Protein AF-A0A1X7V9E1-F1 (afdb_monomer_lite)

Radius of gyration: 15.88 Å; chains: 1; bounding box: 48×26×34 Å

Foldseek 3Di:
DVVVVVVLLVLLLVLLVVVVVVVVVPDPDDPPVPNDDDDDDDDDDPPPCPVVVVVVSVVSNCCNVPVPPDDDPPDPDDDD

pLDDT: mean 75.56, std 14.15, range [48.16, 90.81]

Sequence (80 aa):
QKRIFDKIKSHLISQKEREDLLENESSRLLRLDNIKPLRMFISGVGGTGKSFLKEAIKCLVDDIWHPKSGEIMCAIVAPT

Secondary structure (DSSP, 8-state):
-HHHHHHHHHHHHHHHHHHHHHHHTT-TTS-GGG-----------TTS-HHHHHHHHHHHHHHHHS--TT------PPP-

Structure (mmCIF, N/CA/C/O backbone):
data_AF-A0A1X7V9E1-F1
#
_entry.id   AF-A0A1X7V9E1-F1
#
loop_
_atom_site.group_PDB
_atom_site.id
_atom_site.type_symbol
_atom_site.label_atom_id
_atom_site.label_alt_id
_atom_site.label_comp_id
_atom_site.label_asym_id
_atom_site.label_entity_id
_atom_site.label_seq_id
_atom_site.pdbx_PDB_ins_code
_atom_site.Cartn_x
_atom_site.Cartn_y
_atom_site.Cartn_z
_atom_site.occupancy
_atom_site.B_iso_or_equiv
_atom_site.auth_seq_id
_atom_site.auth_comp_id
_atom_site.auth_asym_id
_atom_site.auth_atom_id
_atom_site.pdbx_PDB_model_num
ATOM 1 N N . GLN A 1 1 ? 16.141 5.835 -0.942 1.00 66.31 1 GLN A N 1
ATOM 2 C CA . GLN A 1 1 ? 14.857 5.112 -1.115 1.00 66.31 1 GLN A CA 1
ATOM 3 C C . GLN A 1 1 ? 14.201 4.752 0.220 1.00 66.31 1 GLN A C 1
ATOM 5 O O . GLN A 1 1 ? 13.037 5.092 0.386 1.00 66.31 1 GLN A O 1
ATOM 10 N N . LYS A 1 2 ? 14.938 4.189 1.195 1.00 78.38 2 LYS A N 1
ATOM 11 C CA . LYS A 1 2 ? 14.429 3.805 2.531 1.00 78.38 2 LYS A CA 1
ATOM 12 C C . LYS A 1 2 ? 13.524 4.847 3.217 1.00 78.38 2 LYS A C 1
ATOM 14 O O . LYS A 1 2 ? 12.392 4.541 3.540 1.00 78.38 2 LYS A O 1
ATOM 19 N N . ARG A 1 3 ? 13.947 6.117 3.293 1.00 84.12 3 ARG A N 1
ATOM 20 C CA . ARG A 1 3 ? 13.154 7.198 3.924 1.00 84.12 3 ARG A CA 1
ATOM 21 C C . ARG A 1 3 ? 11.772 7.432 3.293 1.00 84.12 3 ARG A C 1
ATOM 23 O O . ARG A 1 3 ? 10.857 7.862 3.983 1.00 84.12 3 ARG A O 1
ATOM 30 N N . ILE A 1 4 ? 11.629 7.215 1.984 1.00 82.94 4 ILE A N 1
ATOM 31 C CA . ILE A 1 4 ? 10.333 7.339 1.296 1.00 82.94 4 ILE A CA 1
ATOM 32 C C . ILE A 1 4 ? 9.477 6.119 1.624 1.00 82.94 4 ILE A C 1
ATOM 34 O O . ILE A 1 4 ? 8.316 6.275 1.981 1.00 82.94 4 ILE A O 1
ATOM 38 N N . PHE A 1 5 ? 10.073 4.928 1.569 1.00 84.12 5 PHE A N 1
ATOM 39 C CA . PHE A 1 5 ? 9.401 3.682 1.915 1.00 84.12 5 PHE A CA 1
ATOM 40 C C . PHE A 1 5 ? 8.873 3.697 3.358 1.00 84.12 5 PHE A C 1
ATOM 42 O O . PHE A 1 5 ? 7.699 3.423 3.575 1.00 84.12 5 PHE A O 1
ATOM 49 N N . ASP A 1 6 ? 9.688 4.131 4.323 1.00 87.94 6 ASP A N 1
ATOM 50 C CA . ASP A 1 6 ? 9.291 4.223 5.733 1.00 87.94 6 ASP A CA 1
ATOM 51 C C . ASP A 1 6 ? 8.126 5.204 5.944 1.00 87.94 6 ASP A C 1
ATOM 53 O O . ASP A 1 6 ? 7.215 4.925 6.717 1.00 87.94 6 ASP A O 1
ATOM 57 N N . LYS A 1 7 ? 8.115 6.333 5.217 1.00 89.00 7 LYS A N 1
ATOM 58 C CA . LYS A 1 7 ? 7.006 7.304 5.255 1.00 89.00 7 LYS A CA 1
ATOM 59 C C . LYS A 1 7 ? 5.709 6.743 4.676 1.00 89.00 7 LYS A C 1
ATOM 61 O O . LYS A 1 7 ? 4.637 7.052 5.184 1.00 89.00 7 LYS A O 1
ATOM 66 N N . ILE A 1 8 ? 5.795 5.962 3.598 1.00 88.19 8 ILE A N 1
ATOM 67 C CA . ILE A 1 8 ? 4.627 5.291 3.015 1.00 88.19 8 ILE A CA 1
ATOM 68 C C . ILE A 1 8 ? 4.114 4.246 4.004 1.00 88.19 8 ILE A C 1
ATOM 70 O O . ILE A 1 8 ? 2.928 4.235 4.311 1.00 88.19 8 ILE A O 1
ATOM 74 N N . LYS A 1 9 ? 5.015 3.426 4.558 1.00 89.88 9 LYS A N 1
ATOM 75 C CA . LYS A 1 9 ? 4.680 2.390 5.536 1.00 89.88 9 LYS A CA 1
ATOM 76 C C . LYS A 1 9 ? 3.975 2.964 6.761 1.00 89.88 9 LYS A C 1
ATOM 78 O O . LYS A 1 9 ? 2.917 2.465 7.126 1.00 89.88 9 LYS A O 1
ATOM 83 N N . SER A 1 10 ? 4.511 4.025 7.367 1.00 90.81 10 SER A N 1
ATOM 84 C CA . SER A 1 10 ? 3.875 4.642 8.537 1.00 90.81 10 SER A CA 1
ATOM 85 C C . SER A 1 10 ? 2.506 5.244 8.211 1.00 90.81 10 SER A C 1
ATOM 87 O O . SER A 1 10 ? 1.583 5.133 9.013 1.00 90.81 10 SER A O 1
ATOM 89 N N . HIS A 1 11 ? 2.347 5.835 7.024 1.00 90.25 11 HIS A N 1
ATOM 90 C CA . HIS A 1 11 ? 1.058 6.358 6.582 1.00 90.25 11 HIS A CA 1
ATOM 91 C C . HIS A 1 11 ? 0.015 5.250 6.392 1.00 90.25 11 HIS A C 1
ATOM 93 O O . HIS A 1 11 ? -1.120 5.410 6.831 1.00 90.25 11 HIS A O 1
ATOM 99 N N . LEU A 1 12 ? 0.398 4.131 5.769 1.00 88.50 12 LEU A N 1
ATOM 100 C CA . LEU A 1 12 ? -0.484 2.983 5.547 1.00 88.50 12 LEU A CA 1
ATOM 101 C C . LEU A 1 12 ? -0.909 2.323 6.865 1.00 88.50 12 LEU A C 1
ATOM 103 O O . LEU A 1 12 ? -2.093 2.061 7.043 1.00 88.50 12 LEU A O 1
ATOM 107 N N . ILE A 1 13 ? 0.021 2.133 7.808 1.00 89.19 13 ILE A N 1
ATOM 108 C CA . ILE A 1 13 ? -0.293 1.599 9.146 1.00 89.19 13 ILE A CA 1
ATOM 109 C C . ILE A 1 13 ? -1.296 2.508 9.862 1.00 89.19 13 ILE A C 1
ATOM 111 O O . ILE A 1 13 ? -2.310 2.028 10.347 1.00 89.19 13 ILE A O 1
ATOM 115 N N . SER A 1 14 ? -1.078 3.827 9.844 1.00 87.38 14 SER A N 1
ATOM 116 C CA . SER A 1 14 ? -2.008 4.779 10.464 1.00 87.38 14 SER A CA 1
ATOM 117 C C . SER A 1 14 ? -3.404 4.755 9.824 1.00 87.38 14 SER A C 1
ATOM 119 O O . SER A 1 14 ? -4.400 4.953 10.521 1.00 87.38 14 SER A O 1
ATOM 121 N N . GLN A 1 15 ? -3.504 4.505 8.511 1.00 85.94 15 GLN A N 1
ATOM 122 C CA . GLN A 1 15 ? -4.802 4.307 7.859 1.00 85.94 15 GLN A CA 1
ATOM 123 C C . GLN A 1 15 ? -5.475 3.012 8.316 1.00 85.94 15 GLN A C 1
ATOM 125 O O . GLN A 1 15 ? -6.661 3.048 8.638 1.00 85.94 15 GLN A O 1
ATOM 130 N N . LYS A 1 16 ? -4.724 1.908 8.388 1.00 84.38 16 LYS A N 1
ATOM 131 C CA . LYS A 1 16 ? -5.238 0.606 8.818 1.00 84.38 16 LYS A CA 1
ATOM 132 C C . LYS A 1 16 ? -5.687 0.615 10.281 1.00 84.38 16 LYS A C 1
ATOM 134 O O . LYS A 1 16 ? -6.798 0.198 10.568 1.00 84.38 16 LYS A O 1
ATOM 139 N N . GLU A 1 17 ? -4.901 1.194 11.186 1.00 85.00 17 GLU A N 1
ATOM 140 C CA . GLU A 1 17 ? -5.287 1.370 12.596 1.00 85.00 17 GLU A CA 1
ATOM 141 C C . GLU A 1 17 ? -6.582 2.178 12.734 1.00 85.00 17 GLU A C 1
ATOM 143 O O . GLU A 1 17 ? -7.454 1.850 13.538 1.00 85.00 17 GLU A O 1
ATOM 148 N N . ARG A 1 18 ? -6.740 3.235 11.925 1.00 81.12 18 ARG A N 1
ATOM 149 C CA . ARG A 1 18 ? -7.977 4.018 11.901 1.00 81.12 18 ARG A CA 1
ATOM 150 C C . ARG A 1 18 ? -9.148 3.202 11.360 1.00 81.12 18 ARG A C 1
ATOM 152 O O . ARG A 1 18 ? -10.252 3.365 11.861 1.00 81.12 18 ARG A O 1
ATOM 159 N N . GLU A 1 19 ? -8.935 2.366 10.352 1.00 78.19 19 GLU A N 1
ATOM 160 C CA . GLU A 1 19 ? -9.955 1.455 9.830 1.00 78.19 19 GLU A CA 1
ATOM 161 C C . GLU A 1 19 ? -10.369 0.405 10.873 1.00 78.19 19 GLU A C 1
ATOM 163 O O . GLU A 1 19 ? -11.562 0.261 11.124 1.00 78.19 19 GLU A O 1
ATOM 168 N N . ASP A 1 20 ? -9.417 -0.242 11.550 1.00 76.81 20 ASP A N 1
ATOM 169 C CA . ASP A 1 20 ? -9.674 -1.281 12.560 1.00 76.81 20 ASP A CA 1
ATOM 170 C C . ASP A 1 20 ? -10.437 -0.725 13.777 1.00 76.81 20 ASP A C 1
ATOM 172 O O . ASP A 1 20 ? -11.400 -1.329 14.256 1.00 76.81 20 ASP A O 1
ATOM 176 N N . LEU A 1 21 ? -10.070 0.476 14.246 1.00 72.69 21 LEU A N 1
ATOM 177 C CA . LEU A 1 21 ? -10.819 1.185 15.293 1.00 72.69 21 LEU A CA 1
ATOM 178 C C . LEU A 1 21 ? -12.263 1.495 14.863 1.00 72.69 21 LEU A C 1
ATOM 180 O O . LEU A 1 21 ? -13.172 1.486 15.693 1.00 72.69 21 LEU A O 1
ATOM 184 N N . LEU A 1 22 ? -12.482 1.783 13.577 1.00 68.38 22 LEU A N 1
ATOM 185 C CA . LEU A 1 22 ? -13.800 2.103 13.025 1.00 68.38 22 LEU A CA 1
ATOM 186 C C . LEU A 1 22 ? -14.647 0.860 12.726 1.00 68.38 22 LEU A C 1
ATOM 188 O O . LEU A 1 22 ? -15.873 0.946 12.822 1.00 68.38 22 LEU A O 1
ATOM 192 N N . GLU A 1 23 ? -14.038 -0.280 12.388 1.00 64.38 23 GLU A N 1
ATOM 193 C CA . GLU A 1 23 ? -14.752 -1.558 12.258 1.00 64.38 23 GLU A CA 1
ATOM 194 C C . GLU A 1 23 ? -15.375 -1.990 13.592 1.00 64.38 23 GLU A C 1
ATOM 196 O O . GLU A 1 23 ? -16.505 -2.481 13.599 1.00 64.38 23 GLU A O 1
ATOM 201 N N . ASN A 1 24 ? -14.703 -1.723 14.718 1.00 61.66 24 ASN A N 1
ATOM 202 C CA . ASN A 1 24 ? -15.233 -1.982 16.060 1.00 61.66 24 ASN A CA 1
ATOM 203 C C . ASN A 1 24 ? -16.426 -1.071 16.438 1.00 61.66 24 ASN A C 1
ATOM 205 O O . ASN A 1 24 ? -17.269 -1.453 17.244 1.00 61.66 24 ASN A O 1
ATOM 209 N N . GLU A 1 25 ? -16.535 0.116 15.833 1.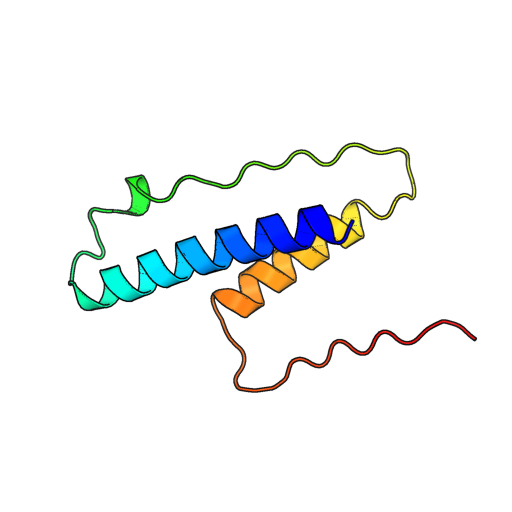00 60.50 25 GLU A N 1
ATOM 210 C CA . GLU A 1 25 ? -17.554 1.137 16.147 1.00 60.50 25 GLU A CA 1
ATOM 211 C C . GLU A 1 25 ? -18.808 1.078 15.236 1.00 60.50 25 GLU A C 1
ATOM 213 O O . GLU A 1 25 ? -19.683 1.934 15.324 1.00 60.50 25 GLU A O 1
ATOM 218 N N . SER A 1 26 ? -18.958 0.058 14.377 1.00 59.97 26 SER A N 1
ATOM 219 C CA . SER A 1 26 ? -20.169 -0.185 13.559 1.00 59.97 26 SER A CA 1
ATOM 220 C C . SER A 1 26 ? -20.647 1.018 12.718 1.00 59.97 26 SER A C 1
ATOM 222 O O . SER A 1 26 ? -21.714 1.597 12.925 1.00 59.97 26 SER A O 1
ATOM 224 N N . SER A 1 27 ? -19.871 1.409 11.703 1.00 59.19 27 SER A N 1
ATOM 225 C CA . SER A 1 27 ? -20.315 2.383 10.684 1.00 59.19 27 SER A CA 1
ATOM 226 C C . SER A 1 27 ? -19.685 2.109 9.317 1.00 59.19 27 SER A C 1
ATOM 228 O O . SER A 1 27 ? -19.011 2.959 8.737 1.00 59.19 27 SER A O 1
ATOM 230 N N . ARG A 1 28 ? -19.926 0.909 8.777 1.00 56.81 28 ARG A N 1
ATOM 231 C CA . ARG A 1 28 ? -19.387 0.447 7.480 1.00 56.81 28 ARG A CA 1
ATOM 232 C C . ARG A 1 28 ? -19.804 1.283 6.257 1.00 56.81 28 ARG A C 1
ATOM 234 O O . ARG A 1 28 ? -19.202 1.134 5.203 1.00 56.81 28 ARG A O 1
ATOM 241 N N . LEU A 1 29 ? -20.808 2.158 6.374 1.00 50.12 29 LEU A N 1
ATOM 242 C CA . LEU A 1 29 ? -21.400 2.879 5.236 1.00 50.12 29 LEU A CA 1
ATOM 243 C C . LEU A 1 29 ? -21.082 4.383 5.158 1.00 50.12 29 LEU A C 1
ATOM 245 O O . LEU A 1 29 ? -21.290 4.969 4.104 1.00 50.12 29 LEU A O 1
ATOM 249 N N . LEU A 1 30 ? -20.582 5.024 6.223 1.00 48.16 30 LEU A N 1
ATOM 250 C CA . LEU A 1 30 ? -20.555 6.499 6.317 1.00 48.16 30 LEU A CA 1
ATOM 251 C C . LEU A 1 30 ? -19.167 7.161 6.220 1.00 48.16 30 LEU A C 1
ATOM 253 O O . LEU A 1 30 ? -19.083 8.377 6.378 1.00 48.16 30 LEU A O 1
ATOM 257 N N . ARG A 1 31 ? -18.056 6.422 6.056 1.00 53.94 31 ARG A N 1
ATOM 258 C CA . ARG A 1 31 ? -16.722 6.992 6.369 1.00 53.94 31 ARG A CA 1
ATOM 259 C C . ARG A 1 31 ? -15.587 6.762 5.375 1.00 53.94 31 ARG A C 1
ATOM 261 O O . ARG A 1 31 ? -14.477 7.206 5.672 1.00 53.94 31 ARG A O 1
ATOM 268 N N . LEU A 1 32 ? -15.833 6.185 4.196 1.00 55.91 32 LEU A N 1
ATOM 269 C CA . LEU A 1 32 ? -14.789 6.130 3.159 1.00 55.91 32 LEU A CA 1
ATOM 270 C C . LEU A 1 32 ? -14.299 7.545 2.773 1.00 55.91 32 LEU A C 1
ATOM 272 O O . LEU A 1 32 ? -13.129 7.726 2.449 1.00 55.91 32 LEU A O 1
ATOM 276 N N . ASP A 1 33 ? -15.148 8.563 2.951 1.00 57.72 33 ASP A N 1
ATOM 277 C CA . ASP A 1 33 ? -14.831 9.980 2.718 1.00 57.72 33 ASP A CA 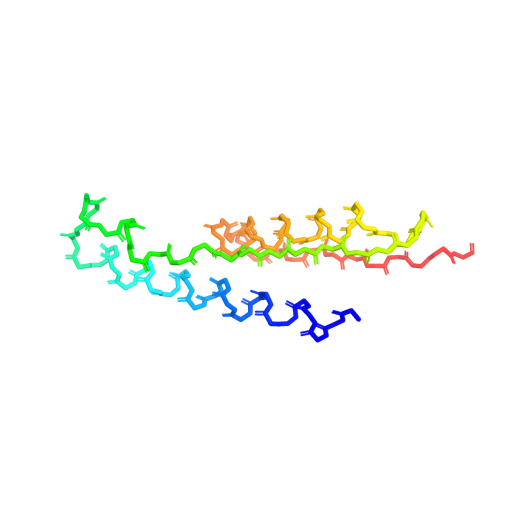1
ATOM 278 C C . ASP A 1 33 ? -13.734 10.552 3.639 1.00 57.72 33 ASP A C 1
ATOM 280 O O . ASP A 1 33 ? -13.151 11.595 3.342 1.00 57.72 33 ASP A O 1
ATOM 284 N N . ASN A 1 34 ? -13.411 9.885 4.754 1.00 64.31 34 ASN A N 1
ATOM 285 C CA . ASN A 1 34 ? -12.390 10.342 5.705 1.00 64.31 34 ASN A CA 1
ATOM 286 C C . ASN A 1 34 ? -10.994 9.756 5.449 1.00 64.31 34 ASN A C 1
ATOM 288 O O . ASN A 1 34 ? -10.028 10.168 6.110 1.00 64.31 34 ASN A O 1
ATOM 292 N N . ILE A 1 35 ? -10.875 8.791 4.532 1.00 71.94 35 ILE A N 1
ATOM 293 C CA . ILE A 1 35 ? -9.596 8.187 4.166 1.00 71.94 35 ILE A CA 1
ATOM 294 C C . ILE A 1 35 ? -8.981 9.042 3.064 1.00 71.94 35 ILE A C 1
ATOM 296 O O . ILE A 1 35 ? -9.367 8.994 1.899 1.00 71.94 35 ILE A O 1
ATOM 300 N N . LYS A 1 36 ? -8.004 9.869 3.439 1.00 81.38 36 LYS A N 1
ATOM 301 C CA . LYS A 1 36 ? -7.291 10.699 2.471 1.00 81.38 36 LYS A CA 1
ATOM 302 C C . LYS A 1 36 ? -6.372 9.806 1.623 1.00 81.38 36 LYS A C 1
ATOM 304 O O . LYS A 1 36 ? -5.458 9.203 2.185 1.00 81.38 36 LYS A O 1
ATOM 309 N N . PRO A 1 37 ? -6.543 9.739 0.291 1.00 81.19 37 PRO A N 1
ATOM 310 C CA . PRO A 1 37 ? -5.699 8.897 -0.547 1.00 81.19 37 PRO A CA 1
ATOM 311 C C . PRO A 1 37 ? -4.256 9.409 -0.547 1.00 81.19 37 PRO A C 1
ATOM 313 O O . PRO A 1 37 ? -4.007 10.608 -0.725 1.00 81.19 37 PRO A O 1
ATOM 316 N N . LEU A 1 38 ? -3.293 8.495 -0.410 1.00 84.56 38 LEU A N 1
ATOM 317 C CA . LEU A 1 38 ? -1.882 8.819 -0.582 1.00 84.56 38 LEU A CA 1
ATOM 318 C C . LEU A 1 38 ? -1.567 8.911 -2.078 1.00 84.56 38 LEU A C 1
ATOM 320 O O . LEU A 1 38 ? -1.499 7.907 -2.782 1.00 84.56 38 LEU A O 1
ATOM 324 N N . ARG A 1 39 ? -1.365 10.131 -2.576 1.00 87.38 39 ARG A N 1
ATOM 325 C CA . ARG A 1 39 ? -0.921 10.364 -3.956 1.00 87.38 39 ARG A CA 1
ATOM 326 C C . ARG A 1 39 ? 0.593 10.502 -3.978 1.00 87.38 39 ARG A C 1
ATOM 328 O O . ARG A 1 39 ? 1.139 11.375 -3.307 1.00 87.38 39 ARG A O 1
ATOM 335 N N . MET A 1 40 ? 1.263 9.669 -4.769 1.00 86.62 40 MET A N 1
ATOM 336 C CA . MET A 1 40 ? 2.711 9.729 -4.931 1.00 86.62 40 MET A CA 1
ATOM 337 C C . MET A 1 40 ? 3.097 9.780 -6.405 1.00 86.62 40 MET A C 1
ATOM 339 O O . MET A 1 40 ? 2.592 9.011 -7.218 1.00 86.62 40 MET A O 1
ATOM 343 N N . PHE A 1 41 ? 4.026 10.676 -6.731 1.00 86.25 41 PHE A N 1
ATOM 344 C CA . PHE A 1 41 ? 4.649 10.759 -8.044 1.00 86.25 41 PHE A CA 1
ATOM 345 C C . PHE A 1 41 ? 6.079 10.222 -7.962 1.00 86.25 41 PHE A C 1
ATOM 347 O O . PHE A 1 41 ? 6.846 10.624 -7.088 1.00 86.25 41 PHE A O 1
ATOM 354 N N . ILE A 1 42 ? 6.435 9.303 -8.863 1.00 84.31 42 ILE A N 1
ATOM 355 C CA . ILE A 1 42 ? 7.777 8.716 -8.944 1.00 84.31 42 ILE A CA 1
ATOM 356 C C . ILE A 1 42 ? 8.429 9.199 -10.239 1.00 84.31 42 ILE A C 1
ATOM 358 O O . ILE A 1 42 ? 8.150 8.683 -11.320 1.00 84.31 42 ILE A O 1
ATOM 362 N N . SER A 1 43 ? 9.325 10.177 -10.125 1.00 86.19 43 SER A N 1
ATOM 363 C CA . SER A 1 43 ? 10.173 10.637 -11.226 1.00 86.19 43 SER A CA 1
ATOM 364 C C . SER A 1 43 ? 11.486 9.855 -11.291 1.00 86.19 43 SER A C 1
ATOM 366 O O . SER A 1 43 ? 12.016 9.419 -10.271 1.00 86.19 43 SER A O 1
ATOM 368 N N . GLY A 1 44 ? 12.062 9.730 -12.485 1.00 84.38 44 GLY A N 1
ATOM 369 C CA . GLY A 1 44 ? 13.412 9.194 -12.673 1.00 84.38 44 GLY A CA 1
ATOM 370 C C . GLY A 1 44 ? 13.699 8.850 -14.131 1.00 84.38 44 GLY A C 1
ATOM 371 O O . GLY A 1 44 ? 12.769 8.710 -14.924 1.00 84.38 44 GLY A O 1
ATOM 372 N N . VAL A 1 45 ? 14.970 8.657 -14.480 1.00 86.25 45 VAL A N 1
ATOM 373 C CA . VAL A 1 45 ? 15.406 8.212 -15.821 1.00 86.25 45 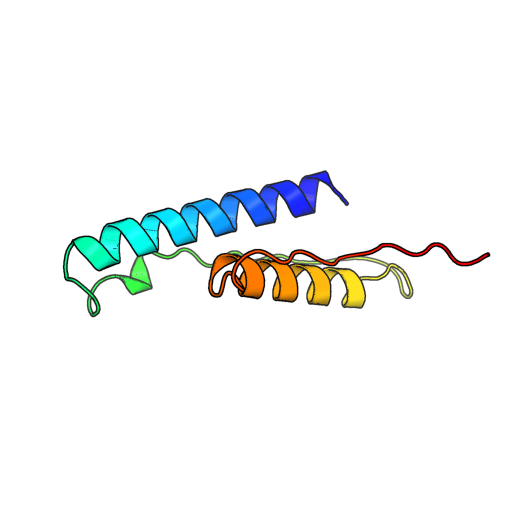VAL A CA 1
ATOM 374 C C . VAL A 1 45 ? 15.101 6.722 -16.056 1.00 86.25 45 VAL A C 1
ATOM 376 O O . VAL A 1 45 ? 14.695 6.017 -15.129 1.00 86.25 45 VAL A O 1
ATOM 379 N N . GLY A 1 46 ? 15.182 6.230 -17.296 1.00 89.44 46 GLY A N 1
ATOM 380 C CA . GLY A 1 46 ? 14.988 4.802 -17.603 1.00 89.44 46 GLY A CA 1
ATOM 381 C C . GLY A 1 46 ? 15.926 3.905 -16.780 1.00 89.44 46 GLY A C 1
ATOM 382 O O . GLY A 1 46 ? 17.039 4.308 -16.471 1.00 89.44 46 GLY A O 1
ATOM 383 N N . GLY A 1 47 ? 15.466 2.718 -16.370 1.00 85.19 47 GLY A N 1
ATOM 384 C CA . GLY A 1 47 ? 16.296 1.751 -15.631 1.00 85.19 47 GLY A CA 1
ATOM 385 C C . GLY A 1 47 ? 16.445 1.974 -14.117 1.00 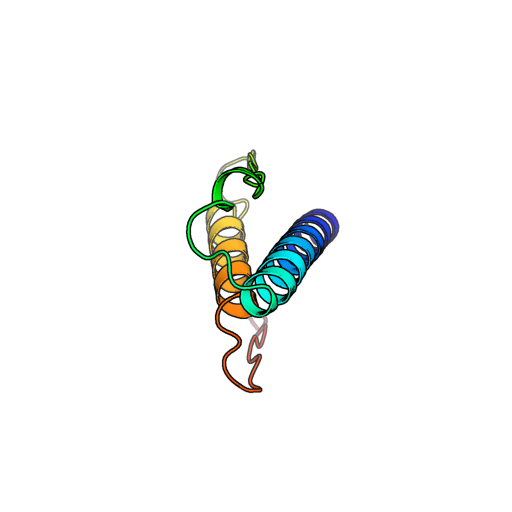85.19 47 GLY A C 1
ATOM 386 O O . GLY A 1 47 ? 16.980 1.111 -13.438 1.00 85.19 47 GLY A O 1
ATOM 387 N N . THR A 1 48 ? 15.911 3.053 -13.531 1.00 83.00 48 THR A N 1
ATOM 388 C CA . THR A 1 48 ? 16.043 3.338 -12.078 1.00 83.00 48 THR A CA 1
ATOM 389 C C . THR A 1 48 ? 15.124 2.521 -11.157 1.00 83.00 48 THR A C 1
ATOM 391 O O . THR A 1 48 ? 14.911 2.890 -10.002 1.00 83.00 48 THR A O 1
ATOM 394 N N . GLY A 1 49 ? 14.532 1.429 -11.650 1.00 84.19 49 GLY A N 1
ATOM 395 C CA . GLY A 1 49 ? 13.679 0.560 -10.831 1.00 84.19 49 GLY A CA 1
ATOM 396 C C . GLY A 1 49 ? 12.342 1.184 -10.409 1.00 84.19 49 GLY A C 1
ATOM 397 O O . GLY A 1 49 ? 11.778 0.798 -9.392 1.00 84.19 49 GLY A O 1
ATOM 398 N N . LYS A 1 50 ? 11.793 2.143 -11.169 1.00 88.12 50 LYS A N 1
ATOM 399 C CA . LYS A 1 50 ? 10.473 2.746 -10.871 1.00 88.12 50 LYS A CA 1
ATOM 400 C C . LYS A 1 50 ? 9.344 1.706 -10.829 1.00 88.12 50 LYS A C 1
ATOM 402 O O . LYS A 1 50 ? 8.457 1.800 -9.986 1.00 88.12 50 LYS A O 1
ATOM 407 N N . SER A 1 51 ? 9.393 0.718 -11.726 1.00 87.44 51 SER A N 1
ATOM 408 C CA . SER A 1 51 ? 8.472 -0.426 -11.742 1.00 87.44 51 SER A CA 1
ATOM 409 C C . SER A 1 51 ? 8.622 -1.279 -10.486 1.00 87.44 51 SER A C 1
ATOM 411 O O . SER A 1 51 ? 7.625 -1.590 -9.846 1.00 87.44 51 SER A O 1
ATOM 413 N N . PHE A 1 52 ? 9.862 -1.575 -10.091 1.00 87.12 52 PHE A N 1
ATOM 414 C CA . PHE A 1 52 ? 10.163 -2.297 -8.859 1.00 87.12 52 PHE A CA 1
ATOM 415 C C . PHE A 1 52 ? 9.630 -1.561 -7.624 1.00 87.12 52 PHE A C 1
ATOM 417 O O . PHE A 1 52 ? 8.955 -2.160 -6.796 1.00 87.12 52 PHE A O 1
ATOM 424 N N . LEU A 1 53 ? 9.842 -0.243 -7.531 1.00 86.38 53 LEU A N 1
ATOM 425 C CA . LEU A 1 53 ? 9.315 0.561 -6.427 1.00 86.38 53 LEU A CA 1
ATOM 426 C C . LEU A 1 53 ? 7.779 0.547 -6.384 1.00 86.38 53 LEU A C 1
ATOM 428 O O . LEU A 1 53 ? 7.205 0.447 -5.304 1.00 86.38 53 LEU A O 1
ATOM 432 N N . LYS A 1 54 ? 7.110 0.622 -7.541 1.00 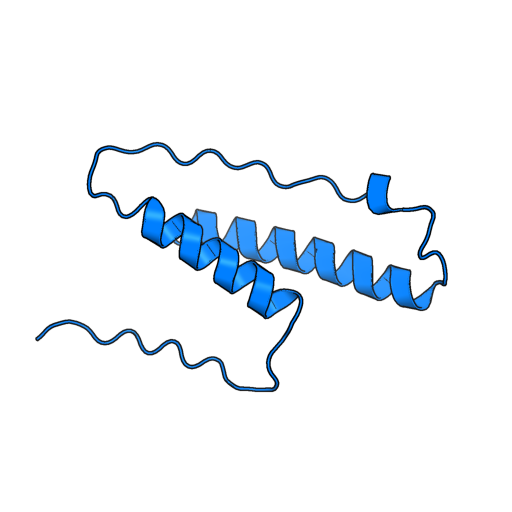87.31 54 LYS A N 1
ATOM 433 C CA . LYS A 1 54 ? 5.648 0.494 -7.626 1.00 87.31 54 LYS A CA 1
ATOM 434 C C . LYS A 1 54 ? 5.176 -0.869 -7.109 1.00 87.31 54 LYS A C 1
ATOM 436 O O . LYS A 1 54 ? 4.197 -0.917 -6.372 1.00 87.31 54 LYS A O 1
ATOM 441 N N . GLU A 1 55 ? 5.860 -1.947 -7.479 1.00 89.69 55 GLU A N 1
ATOM 442 C CA . GLU A 1 55 ? 5.489 -3.302 -7.064 1.00 89.69 55 GLU A CA 1
ATOM 443 C C . GLU A 1 55 ? 5.752 -3.544 -5.572 1.00 89.69 55 GLU A C 1
ATOM 445 O O . GLU A 1 55 ? 4.895 -4.079 -4.877 1.00 89.69 55 GLU A O 1
ATOM 450 N N . ALA A 1 56 ? 6.867 -3.037 -5.042 1.00 88.12 56 ALA A N 1
ATOM 451 C CA . ALA A 1 56 ? 7.164 -3.084 -3.612 1.00 88.12 56 ALA A CA 1
ATOM 452 C C . ALA A 1 56 ? 6.119 -2.331 -2.770 1.00 88.12 56 ALA 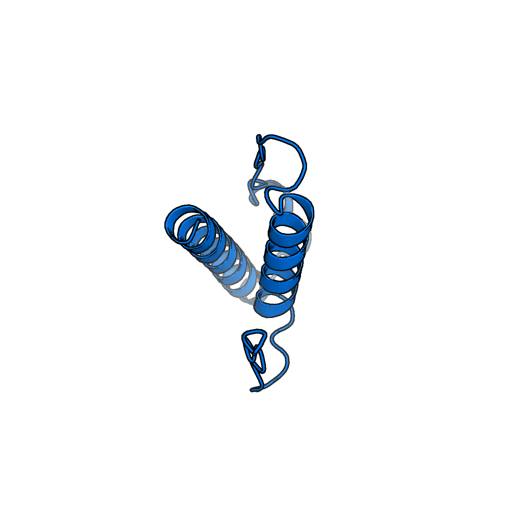A C 1
ATOM 454 O O . ALA A 1 56 ? 5.772 -2.774 -1.678 1.00 88.12 56 ALA A O 1
ATOM 455 N N . ILE A 1 57 ? 5.596 -1.203 -3.270 1.00 88.75 57 ILE A N 1
ATOM 456 C CA . ILE A 1 57 ? 4.517 -0.467 -2.594 1.00 88.75 57 ILE A CA 1
ATOM 457 C C . ILE A 1 57 ? 3.215 -1.269 -2.607 1.00 88.75 57 ILE A C 1
ATOM 459 O O . ILE A 1 57 ? 2.542 -1.304 -1.584 1.00 88.75 57 ILE A O 1
ATOM 463 N N . LYS A 1 58 ? 2.859 -1.922 -3.722 1.00 88.56 58 LYS A N 1
ATOM 464 C CA . LYS A 1 58 ? 1.673 -2.794 -3.763 1.00 88.56 58 LYS A CA 1
ATOM 465 C C . LYS A 1 58 ? 1.789 -3.942 -2.764 1.00 88.56 58 LYS A C 1
ATOM 467 O O . LYS A 1 58 ? 0.887 -4.109 -1.960 1.00 88.56 58 LYS A O 1
ATOM 472 N N . CYS A 1 59 ? 2.924 -4.646 -2.764 1.00 89.56 59 CYS A N 1
ATOM 473 C CA . CYS A 1 59 ? 3.186 -5.730 -1.817 1.00 89.56 59 CYS A CA 1
ATOM 474 C C . CYS A 1 59 ? 3.040 -5.248 -0.367 1.00 89.56 59 CYS A C 1
ATOM 476 O O . CYS A 1 59 ? 2.413 -5.912 0.442 1.00 89.56 59 CYS A O 1
ATOM 478 N N . LEU A 1 60 ? 3.550 -4.052 -0.054 1.00 88.50 60 LEU A N 1
ATOM 479 C CA . LEU A 1 60 ? 3.412 -3.461 1.276 1.00 88.50 60 LEU A CA 1
ATOM 480 C C . LEU A 1 60 ? 1.951 -3.166 1.657 1.00 88.50 60 LEU A C 1
ATOM 482 O O . LEU A 1 60 ? 1.586 -3.330 2.817 1.00 88.50 60 LEU A O 1
ATOM 486 N N . VAL A 1 61 ? 1.134 -2.685 0.715 1.00 87.50 61 VAL A N 1
ATOM 487 C CA . VAL A 1 61 ? -0.301 -2.456 0.952 1.00 87.50 61 VAL A CA 1
ATOM 488 C C . VAL A 1 61 ? -1.001 -3.786 1.219 1.00 87.50 61 VAL A C 1
ATOM 490 O O . VAL A 1 61 ? -1.721 -3.892 2.211 1.00 87.50 61 VAL A O 1
ATOM 493 N N . ASP A 1 62 ? -0.737 -4.796 0.388 1.00 87.44 62 ASP A N 1
ATOM 494 C CA . ASP A 1 62 ? -1.307 -6.136 0.542 1.00 87.44 62 ASP A CA 1
ATOM 495 C C . ASP A 1 62 ? -0.911 -6.757 1.890 1.00 87.44 62 ASP A C 1
ATOM 497 O O . ASP A 1 62 ? -1.773 -7.275 2.592 1.00 87.44 62 ASP A O 1
ATOM 501 N N . ASP A 1 63 ? 0.353 -6.633 2.308 1.00 86.00 63 ASP A N 1
ATOM 502 C CA . ASP A 1 63 ? 0.847 -7.164 3.586 1.00 86.00 63 ASP A CA 1
ATOM 503 C C . ASP A 1 63 ? 0.175 -6.515 4.810 1.00 86.00 63 ASP A C 1
ATOM 505 O O . ASP A 1 63 ? -0.016 -7.170 5.835 1.00 86.00 63 ASP A O 1
ATOM 509 N N . ILE A 1 64 ? -0.169 -5.223 4.734 1.00 86.31 64 ILE A N 1
ATOM 510 C CA . ILE A 1 64 ? -0.813 -4.488 5.838 1.00 86.31 64 ILE A CA 1
ATOM 511 C C . ILE A 1 64 ? -2.310 -4.813 5.919 1.00 86.31 64 ILE A C 1
ATOM 513 O O . ILE A 1 64 ? -2.842 -4.975 7.018 1.00 86.31 64 ILE A O 1
ATOM 517 N N . TRP A 1 65 ? -3.001 -4.897 4.778 1.00 83.56 65 TRP A N 1
ATOM 518 C CA . TRP A 1 65 ? -4.447 -5.165 4.742 1.00 83.56 65 TRP A CA 1
ATOM 519 C C . TRP A 1 65 ? -4.791 -6.648 4.859 1.00 83.56 65 TRP A C 1
ATOM 521 O O . TRP A 1 65 ? -5.832 -7.006 5.413 1.00 83.56 65 TRP A O 1
ATOM 531 N N . HIS A 1 66 ? -3.911 -7.508 4.366 1.00 81.75 66 HIS A N 1
ATOM 532 C CA . HIS A 1 66 ? -4.042 -8.954 4.399 1.00 81.75 66 HIS A CA 1
ATOM 533 C C . HIS A 1 66 ? -2.772 -9.551 5.001 1.00 81.75 66 HIS A C 1
ATOM 535 O O . HIS A 1 66 ? -2.009 -10.199 4.279 1.00 81.75 66 HIS A O 1
ATOM 541 N N . PRO A 1 67 ? -2.524 -9.356 6.313 1.00 67.62 67 PRO A N 1
ATOM 542 C CA . PRO A 1 67 ? -1.378 -9.964 6.962 1.00 67.62 67 PRO A CA 1
ATOM 543 C C . PRO A 1 67 ? -1.503 -11.482 6.819 1.00 67.62 67 PRO A C 1
ATOM 545 O O . PRO A 1 67 ? -2.274 -12.133 7.527 1.00 67.62 67 PRO A O 1
ATOM 548 N N . LYS A 1 68 ? -0.759 -12.058 5.866 1.00 59.25 68 LYS A N 1
ATOM 549 C CA . LYS A 1 68 ? -0.557 -13.503 5.794 1.00 59.25 68 LYS A CA 1
ATOM 550 C C . LYS A 1 68 ? 0.056 -13.882 7.130 1.00 59.25 68 LYS A C 1
ATOM 552 O O . LYS A 1 68 ? 1.098 -13.344 7.498 1.00 59.25 68 LYS A O 1
ATOM 557 N N . SER A 1 69 ? -0.626 -14.734 7.885 1.00 55.84 69 SER A N 1
ATOM 558 C CA . SER A 1 69 ? -0.191 -15.149 9.213 1.00 55.84 69 SER A CA 1
ATOM 559 C C . SER A 1 69 ? 1.296 -15.535 9.203 1.00 55.84 69 SER A C 1
ATOM 561 O O . SER A 1 69 ? 1.661 -16.567 8.651 1.00 55.84 69 SER A O 1
ATOM 563 N N . GLY A 1 70 ? 2.152 -14.706 9.803 1.00 53.59 70 GLY A N 1
ATOM 564 C CA . GLY A 1 70 ? 3.462 -15.117 10.307 1.00 53.59 70 GLY A CA 1
ATOM 565 C C . GLY A 1 70 ? 4.608 -15.419 9.332 1.00 53.59 70 GLY A C 1
ATOM 566 O O . GLY A 1 70 ? 5.632 -15.879 9.821 1.00 53.59 70 GLY A O 1
ATOM 567 N N . GLU A 1 71 ? 4.537 -15.142 8.027 1.00 50.47 71 GLU A N 1
ATOM 568 C CA . GLU A 1 71 ? 5.688 -15.375 7.129 1.00 50.47 71 GLU A CA 1
ATOM 569 C C . GLU A 1 71 ? 5.990 -14.177 6.223 1.00 50.47 71 GLU A C 1
ATOM 571 O O . GLU A 1 71 ? 5.481 -14.047 5.113 1.00 50.47 71 GLU A O 1
ATOM 576 N N . ILE A 1 72 ? 6.898 -13.310 6.680 1.00 54.66 72 ILE A N 1
ATOM 577 C CA . ILE A 1 72 ? 7.631 -12.403 5.792 1.00 54.66 72 ILE A CA 1
ATOM 578 C C . ILE A 1 72 ? 8.859 -13.170 5.298 1.00 54.66 72 ILE A C 1
ATOM 580 O O . ILE A 1 72 ? 9.892 -13.188 5.965 1.00 54.66 72 ILE A O 1
ATOM 584 N N . MET A 1 73 ? 8.771 -13.793 4.123 1.00 49.72 73 MET A N 1
ATOM 585 C CA . MET A 1 73 ? 9.940 -14.354 3.439 1.00 49.72 73 MET A CA 1
ATOM 586 C C . MET A 1 73 ? 10.319 -13.464 2.253 1.00 49.72 73 MET A C 1
ATOM 588 O O . MET A 1 73 ? 10.095 -13.799 1.096 1.00 49.72 73 MET A O 1
ATOM 592 N N . CYS A 1 74 ? 10.898 -12.297 2.537 1.00 49.47 74 CYS A N 1
ATOM 593 C CA . CYS A 1 74 ? 11.606 -11.529 1.516 1.00 49.47 74 CYS A CA 1
ATOM 594 C C . CYS A 1 74 ? 13.108 -11.754 1.714 1.00 49.47 74 CYS A C 1
ATOM 596 O O . CYS A 1 74 ? 13.795 -10.973 2.374 1.00 49.47 74 CYS A O 1
ATOM 598 N N . ALA A 1 75 ? 13.605 -12.880 1.197 1.00 53.97 75 ALA A N 1
ATOM 599 C CA . ALA A 1 75 ? 15.035 -13.124 1.082 1.00 53.97 75 ALA A CA 1
ATOM 600 C C . ALA A 1 75 ? 15.576 -12.292 -0.090 1.00 53.97 75 ALA A C 1
ATOM 602 O O . ALA A 1 75 ? 15.295 -12.573 -1.254 1.00 53.97 75 ALA A O 1
ATOM 603 N N . ILE A 1 76 ? 16.356 -11.255 0.216 1.00 58.16 76 ILE A N 1
ATOM 604 C CA . ILE A 1 76 ? 17.198 -10.591 -0.780 1.00 58.16 76 ILE A CA 1
ATOM 605 C C . ILE A 1 76 ? 18.397 -11.513 -1.009 1.00 58.16 76 ILE A C 1
ATOM 607 O O . ILE A 1 76 ? 19.329 -11.527 -0.209 1.00 58.16 76 ILE A O 1
ATOM 611 N N . VAL A 1 77 ? 18.367 -12.299 -2.083 1.00 54.44 77 VAL A N 1
ATOM 612 C CA . VAL A 1 77 ? 19.559 -12.998 -2.578 1.00 54.44 77 VAL A CA 1
ATOM 613 C C . VAL A 1 77 ? 20.296 -12.044 -3.515 1.00 54.44 77 VAL A C 1
ATOM 615 O O . VAL A 1 77 ? 19.731 -11.568 -4.500 1.00 54.44 77 VAL A O 1
ATOM 618 N N . ALA A 1 78 ? 21.544 -11.720 -3.178 1.00 50.50 78 ALA A N 1
ATOM 619 C CA . ALA A 1 78 ? 22.442 -10.985 -4.063 1.00 50.50 78 ALA A CA 1
ATOM 620 C C . ALA A 1 78 ? 22.896 -11.899 -5.220 1.00 50.50 78 ALA A C 1
ATOM 622 O O . ALA A 1 78 ? 23.130 -13.084 -4.976 1.00 50.50 78 ALA A O 1
ATOM 623 N N . PRO A 1 79 ? 23.056 -11.389 -6.456 1.00 60.44 79 PRO A N 1
ATOM 624 C CA . PRO A 1 79 ? 23.721 -12.149 -7.508 1.00 60.44 79 PRO A CA 1
ATOM 625 C C . PRO A 1 79 ? 25.197 -12.334 -7.128 1.00 60.44 79 PRO A C 1
ATOM 627 O O . PRO A 1 79 ? 25.873 -11.343 -6.844 1.00 60.44 79 PRO A O 1
ATOM 630 N N . THR A 1 80 ? 25.671 -13.580 -7.092 1.00 60.44 80 THR A N 1
ATOM 631 C CA . THR A 1 80 ? 27.107 -13.920 -7.135 1.00 60.44 80 THR A CA 1
ATOM 632 C C . THR A 1 80 ? 27.677 -13.700 -8.522 1.00 60.44 80 THR A C 1
ATOM 634 O O . THR A 1 80 ? 26.969 -14.075 -9.486 1.00 60.44 80 THR A O 1
#

Organism: Amphimedon queenslandica (NCBI:txid400682)